Protein AF-A0A7X7XY46-F1 (afdb_monomer_lite)

Radius of gyration: 15.49 Å; chains: 1; bounding box: 33×16×46 Å

Structure (mmCIF, N/CA/C/O backbone):
data_AF-A0A7X7XY46-F1
#
_entry.id   AF-A0A7X7XY46-F1
#
loop_
_atom_site.group_PDB
_atom_site.id
_atom_site.type_symbol
_atom_site.label_atom_id
_atom_site.label_alt_id
_atom_site.label_comp_id
_atom_site.label_asym_id
_atom_site.label_entity_id
_atom_site.label_seq_id
_atom_site.pdbx_PDB_ins_code
_atom_site.Cartn_x
_atom_site.Cartn_y
_atom_site.Cartn_z
_atom_site.occupancy
_atom_site.B_iso_or_equiv
_atom_site.auth_seq_id
_atom_site.auth_comp_id
_atom_site.auth_asym_id
_atom_site.auth_atom_id
_atom_site.pdbx_PDB_model_num
ATOM 1 N N . MET A 1 1 ? -19.623 -7.015 14.009 1.00 61.47 1 MET A N 1
ATOM 2 C CA . MET A 1 1 ? -19.490 -6.707 12.565 1.00 61.47 1 MET A CA 1
ATOM 3 C C . MET A 1 1 ? -18.314 -5.784 12.233 1.00 61.47 1 MET A C 1
ATOM 5 O O . MET A 1 1 ? -17.405 -6.258 11.571 1.00 61.47 1 MET A O 1
ATOM 9 N N . ARG A 1 2 ? -18.235 -4.536 12.732 1.00 69.88 2 ARG A N 1
ATOM 10 C CA . ARG A 1 2 ? -17.158 -3.573 12.370 1.00 69.88 2 ARG A CA 1
ATOM 11 C C . ARG A 1 2 ? -15.712 -4.091 12.519 1.00 69.88 2 ARG A C 1
ATOM 13 O O . ARG A 1 2 ? -14.892 -3.839 11.650 1.00 69.88 2 ARG A O 1
ATOM 20 N N . HIS A 1 3 ? -15.406 -4.864 13.566 1.00 76.75 3 HIS A N 1
ATOM 21 C CA . HIS A 1 3 ? -14.067 -5.449 13.757 1.00 76.75 3 HIS A CA 1
ATOM 22 C C . HIS A 1 3 ? -13.644 -6.392 12.615 1.00 76.75 3 HIS A C 1
ATOM 24 O O . HIS A 1 3 ? -12.498 -6.348 12.182 1.00 76.75 3 HIS A O 1
ATOM 30 N N . SER A 1 4 ? -14.575 -7.204 12.103 1.00 81.62 4 SER A N 1
ATOM 31 C CA . SER A 1 4 ? -14.304 -8.111 10.982 1.00 81.62 4 SER A CA 1
ATOM 32 C C . SER A 1 4 ? -14.010 -7.335 9.700 1.00 81.62 4 SER A C 1
ATOM 34 O O . SER A 1 4 ? -13.116 -7.721 8.964 1.00 81.62 4 SER A O 1
ATOM 36 N N . VAL A 1 5 ? -14.689 -6.202 9.477 1.00 85.69 5 VAL A N 1
ATOM 37 C CA . VAL A 1 5 ? -14.447 -5.327 8.317 1.00 85.69 5 VAL A CA 1
ATOM 38 C C . VAL A 1 5 ? -13.035 -4.737 8.356 1.00 85.69 5 VAL A C 1
ATOM 40 O O . VAL A 1 5 ? -12.314 -4.813 7.366 1.00 85.69 5 VAL A O 1
ATOM 43 N N . PHE A 1 6 ? -12.596 -4.216 9.508 1.00 86.25 6 PHE A N 1
ATOM 44 C CA . PHE A 1 6 ? -11.226 -3.705 9.661 1.00 86.25 6 PHE A CA 1
ATOM 45 C C . PHE A 1 6 ? -10.167 -4.793 9.455 1.00 86.25 6 PHE A C 1
ATOM 47 O O . PHE A 1 6 ? -9.129 -4.530 8.852 1.00 86.25 6 PHE A O 1
ATOM 54 N N . LEU A 1 7 ? -10.436 -6.016 9.921 1.00 86.69 7 LEU A N 1
ATOM 55 C CA . LEU A 1 7 ? -9.550 -7.160 9.714 1.00 86.69 7 LEU A CA 1
ATOM 56 C C . LEU A 1 7 ? -9.455 -7.524 8.225 1.00 86.69 7 LEU A C 1
ATOM 58 O O . LEU A 1 7 ? -8.347 -7.686 7.716 1.00 86.69 7 LEU A O 1
ATOM 62 N N . THR A 1 8 ? -10.584 -7.575 7.513 1.00 91.38 8 THR A N 1
ATOM 63 C CA . THR A 1 8 ? -10.616 -7.827 6.066 1.00 91.38 8 THR A CA 1
ATOM 64 C C . THR A 1 8 ? -9.863 -6.748 5.290 1.00 91.38 8 THR A C 1
ATOM 66 O O . THR A 1 8 ? -9.014 -7.086 4.473 1.00 91.38 8 THR A O 1
ATOM 69 N N . ILE A 1 9 ? -10.093 -5.461 5.576 1.00 89.62 9 ILE A N 1
ATOM 70 C CA . ILE A 1 9 ? -9.378 -4.355 4.912 1.00 89.62 9 ILE A CA 1
ATOM 71 C C . ILE A 1 9 ? -7.867 -4.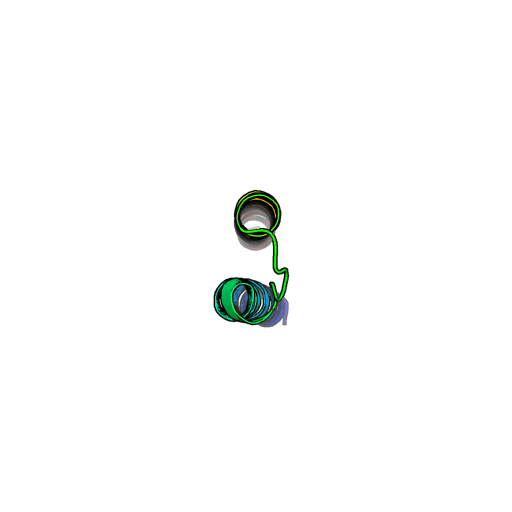473 5.149 1.00 89.62 9 ILE A C 1
ATOM 73 O O . ILE A 1 9 ? -7.080 -4.346 4.212 1.00 89.62 9 ILE A O 1
ATOM 77 N N . LYS A 1 10 ? -7.450 -4.780 6.384 1.00 90.00 10 LYS A N 1
ATOM 78 C CA . LYS A 1 10 ? -6.036 -4.974 6.724 1.00 90.00 10 LYS A CA 1
ATOM 79 C C . LYS A 1 10 ? -5.407 -6.117 5.921 1.00 90.00 10 LYS A C 1
ATOM 81 O O . LYS A 1 10 ? -4.306 -5.951 5.404 1.00 90.00 10 LYS A O 1
ATOM 86 N N . LEU A 1 11 ? -6.106 -7.247 5.796 1.00 91.50 11 LEU A N 1
ATOM 87 C CA . LEU A 1 11 ? -5.656 -8.391 4.997 1.00 91.50 11 LEU A CA 1
ATOM 88 C C . LEU A 1 11 ? -5.568 -8.058 3.507 1.00 91.50 11 LEU A C 1
ATOM 90 O O . LEU A 1 11 ? -4.578 -8.410 2.877 1.00 91.50 11 LEU A O 1
ATOM 94 N N . VAL A 1 12 ? -6.553 -7.348 2.953 1.00 92.31 12 VAL A N 1
ATOM 95 C CA . VAL A 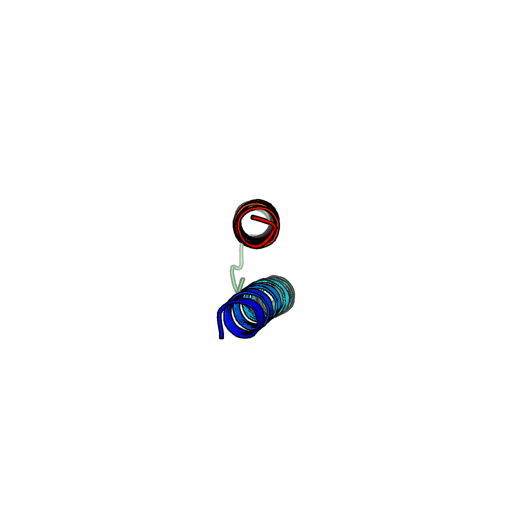1 12 ? -6.554 -6.937 1.539 1.00 92.31 12 VAL A CA 1
ATOM 96 C C . VAL A 1 12 ? -5.363 -6.029 1.233 1.00 92.31 12 VAL A C 1
ATOM 98 O O . VAL A 1 12 ? -4.687 -6.232 0.226 1.00 92.31 12 VAL A O 1
ATOM 101 N N . ILE A 1 13 ? -5.051 -5.075 2.117 1.00 91.06 13 ILE A N 1
ATOM 102 C CA . ILE A 1 13 ? -3.882 -4.194 1.963 1.00 91.06 13 ILE A CA 1
ATOM 103 C C . ILE A 1 13 ? -2.579 -5.005 2.025 1.00 91.06 13 ILE A C 1
ATOM 105 O O . ILE A 1 13 ? -1.689 -4.794 1.202 1.00 91.06 13 ILE A O 1
ATOM 109 N N . LEU A 1 14 ? -2.482 -5.968 2.948 1.00 90.00 14 LEU A N 1
ATOM 110 C CA . LEU A 1 14 ? -1.305 -6.831 3.090 1.00 90.00 14 LEU A CA 1
ATOM 111 C C . LEU A 1 14 ? -1.095 -7.728 1.857 1.00 90.00 14 LEU A C 1
ATOM 113 O O . LEU A 1 14 ? 0.016 -7.836 1.345 1.00 90.00 14 LEU A O 1
ATOM 117 N N . MET A 1 15 ? -2.175 -8.327 1.350 1.00 91.94 15 MET A N 1
ATOM 118 C CA . MET A 1 15 ? -2.166 -9.142 0.134 1.00 91.94 15 MET A CA 1
ATOM 119 C C . MET A 1 15 ? -1.755 -8.300 -1.080 1.00 91.94 15 MET A C 1
ATOM 121 O O . MET A 1 15 ? -0.926 -8.722 -1.880 1.00 91.94 15 MET A O 1
ATOM 125 N N . SER A 1 16 ? -2.283 -7.077 -1.183 1.00 88.81 16 SER A N 1
ATOM 126 C CA . SER A 1 16 ? -1.942 -6.131 -2.253 1.00 88.81 16 SER A CA 1
ATOM 127 C C . SER A 1 16 ? -0.460 -5.750 -2.226 1.00 88.81 16 SER A C 1
ATOM 129 O O . SER A 1 16 ? 0.180 -5.705 -3.273 1.00 88.81 16 SER A O 1
ATOM 131 N N . MET A 1 17 ? 0.115 -5.542 -1.036 1.00 87.25 17 MET A N 1
ATOM 132 C CA . MET A 1 17 ? 1.554 -5.299 -0.881 1.00 87.25 17 MET A CA 1
ATOM 133 C C . MET A 1 17 ? 2.408 -6.482 -1.336 1.00 87.25 17 MET A C 1
ATOM 135 O O . MET A 1 17 ? 3.466 -6.278 -1.922 1.00 87.25 17 MET A O 1
ATOM 139 N N . PHE A 1 18 ? 1.960 -7.709 -1.076 1.00 86.31 18 PHE A N 1
ATOM 140 C CA . PHE A 1 18 ? 2.671 -8.915 -1.497 1.00 86.31 18 PHE A CA 1
ATOM 141 C C . PHE A 1 18 ? 2.595 -9.146 -3.014 1.00 86.31 18 PHE A C 1
ATOM 143 O O . PHE A 1 18 ? 3.551 -9.624 -3.616 1.00 86.31 18 PHE A O 1
ATOM 150 N N . LEU A 1 19 ? 1.473 -8.778 -3.639 1.00 87.12 19 LEU A N 1
ATOM 151 C CA . LEU A 1 19 ? 1.239 -8.938 -5.078 1.00 87.12 19 LEU A CA 1
ATOM 152 C C . LEU A 1 19 ? 1.941 -7.873 -5.936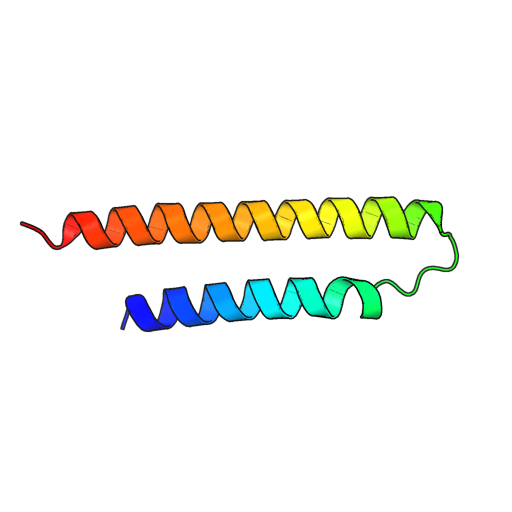 1.00 87.12 19 LEU A C 1
ATOM 154 O O . LEU A 1 19 ? 2.248 -8.146 -7.094 1.00 87.12 19 LEU A O 1
ATOM 158 N N . LEU A 1 20 ? 2.245 -6.698 -5.370 1.00 83.31 20 LEU A N 1
ATOM 159 C CA . LEU A 1 20 ? 2.938 -5.588 -6.041 1.00 83.31 20 LEU A CA 1
ATOM 160 C C . LEU A 1 20 ? 4.131 -6.002 -6.927 1.00 83.31 20 LEU A C 1
ATOM 162 O O . LEU A 1 20 ? 4.130 -5.651 -8.111 1.00 83.31 20 LEU A O 1
ATOM 166 N N . PRO A 1 21 ? 5.133 -6.748 -6.420 1.00 74.12 21 PRO A N 1
ATOM 167 C CA . PRO A 1 21 ? 6.288 -7.155 -7.222 1.00 74.12 21 PRO A CA 1
ATOM 168 C C . PRO A 1 21 ? 5.935 -8.075 -8.399 1.00 74.12 21 PRO A C 1
ATOM 170 O O . PRO A 1 21 ? 6.684 -8.106 -9.372 1.00 74.12 21 PRO A O 1
ATOM 173 N N . PHE A 1 22 ? 4.807 -8.789 -8.345 1.00 79.38 22 PHE A N 1
ATOM 174 C CA . PHE A 1 22 ? 4.346 -9.672 -9.421 1.00 79.38 22 PHE A CA 1
ATOM 175 C C . PHE A 1 22 ? 3.526 -8.931 -10.484 1.00 79.38 22 PHE A C 1
ATOM 177 O O . PHE A 1 22 ? 3.494 -9.344 -11.638 1.00 79.38 22 PHE A O 1
ATOM 184 N N . THR A 1 23 ? 2.872 -7.828 -10.113 1.00 77.50 23 THR A N 1
ATOM 185 C CA . THR A 1 23 ? 2.021 -7.046 -11.023 1.00 77.50 23 THR A CA 1
ATOM 186 C C . THR A 1 23 ? 2.775 -6.057 -11.908 1.00 77.50 23 THR A C 1
ATOM 188 O O . THR A 1 23 ? 2.270 -5.695 -12.969 1.00 77.50 23 THR A O 1
ATOM 191 N N . ILE A 1 24 ? 3.967 -5.598 -11.512 1.00 72.81 24 ILE A N 1
ATOM 192 C CA . ILE A 1 24 ? 4.688 -4.569 -12.274 1.00 72.81 24 ILE A CA 1
ATOM 193 C C . ILE A 1 24 ? 5.503 -5.223 -13.397 1.00 72.81 24 ILE A C 1
ATOM 195 O O . ILE A 1 24 ? 6.718 -5.409 -13.300 1.00 72.81 24 ILE A O 1
ATOM 199 N N . ILE A 1 25 ? 4.804 -5.570 -14.477 1.00 71.94 25 ILE A N 1
ATOM 200 C CA . ILE A 1 25 ? 5.377 -6.061 -15.732 1.00 71.94 25 ILE A CA 1
ATOM 201 C C . ILE A 1 25 ? 5.662 -4.837 -16.607 1.00 71.94 25 ILE A C 1
ATOM 203 O O . ILE A 1 25 ? 4.858 -4.425 -17.437 1.00 71.94 25 ILE A O 1
ATOM 207 N N . THR A 1 26 ? 6.781 -4.166 -16.359 1.00 73.50 26 THR A N 1
ATOM 208 C CA . THR A 1 26 ? 7.243 -3.045 -17.188 1.00 73.50 26 THR A CA 1
ATOM 209 C C . THR A 1 26 ? 8.712 -3.260 -17.498 1.00 73.50 26 THR A C 1
ATOM 211 O O . THR A 1 26 ? 9.499 -3.499 -16.583 1.00 73.50 26 THR A O 1
ATOM 214 N N . GLU A 1 27 ? 9.081 -3.177 -18.778 1.00 72.31 27 GLU A N 1
ATOM 215 C CA . GLU A 1 27 ? 10.458 -3.408 -19.241 1.00 72.31 27 GLU A CA 1
ATOM 216 C C . GLU A 1 27 ? 11.443 -2.381 -18.668 1.00 72.31 27 GLU A C 1
ATOM 218 O O . GLU A 1 27 ? 12.596 -2.701 -18.384 1.00 72.31 27 GLU A O 1
ATOM 223 N N . ASN A 1 28 ? 10.983 -1.149 -18.429 1.00 84.00 28 ASN A N 1
ATOM 224 C CA . ASN A 1 28 ? 11.837 -0.096 -17.904 1.00 84.00 28 ASN A CA 1
ATOM 225 C C . ASN A 1 28 ? 11.992 -0.180 -16.374 1.00 84.00 28 ASN A C 1
ATOM 227 O O . ASN A 1 28 ? 11.070 0.134 -15.611 1.00 84.00 28 ASN A O 1
ATOM 231 N N . MET A 1 29 ? 13.199 -0.527 -15.921 1.00 83.25 29 MET A N 1
ATOM 232 C CA . MET A 1 29 ? 13.539 -0.726 -14.505 1.00 83.25 29 MET A CA 1
ATOM 233 C C . MET A 1 29 ? 13.289 0.523 -13.641 1.00 83.25 29 MET A C 1
ATOM 235 O O . MET A 1 29 ? 12.849 0.404 -12.497 1.00 83.25 29 MET A O 1
ATOM 239 N N . PHE A 1 30 ? 13.506 1.719 -14.199 1.00 84.75 30 PHE A N 1
ATOM 240 C CA . PHE A 1 30 ? 13.314 2.990 -13.491 1.00 84.75 30 PHE A CA 1
ATOM 241 C C . PHE A 1 30 ? 11.831 3.278 -13.214 1.00 84.75 30 PHE A C 1
ATOM 243 O O . PHE A 1 30 ? 11.455 3.641 -12.100 1.00 84.75 30 PHE A O 1
ATOM 250 N N . ILE A 1 31 ? 10.968 3.040 -14.208 1.00 85.00 31 ILE A N 1
ATOM 251 C CA . ILE A 1 31 ? 9.513 3.198 -14.062 1.00 85.00 31 ILE A CA 1
ATOM 252 C C . ILE A 1 31 ? 8.969 2.157 -13.084 1.00 85.00 31 ILE A C 1
ATOM 254 O O . ILE A 1 31 ? 8.167 2.506 -12.220 1.00 85.00 31 ILE A O 1
ATOM 258 N N 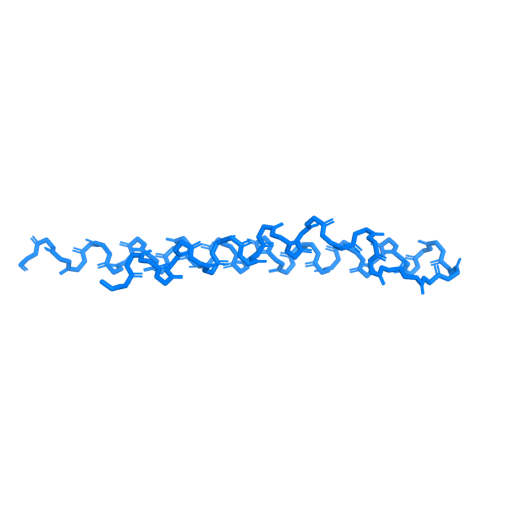. ARG A 1 32 ? 9.458 0.909 -13.143 1.00 84.00 32 ARG A N 1
ATOM 259 C CA . ARG A 1 32 ? 9.088 -0.142 -12.184 1.00 84.00 32 ARG A CA 1
ATOM 260 C C . ARG A 1 32 ? 9.400 0.262 -10.745 1.00 84.00 32 ARG A C 1
ATOM 262 O O . ARG A 1 32 ? 8.578 0.050 -9.856 1.00 84.00 32 ARG A O 1
ATOM 269 N N . PHE A 1 33 ? 10.572 0.852 -10.521 1.00 84.19 33 PHE A N 1
ATOM 270 C CA . PHE A 1 33 ? 10.983 1.310 -9.199 1.00 84.19 33 PHE A CA 1
ATOM 271 C C . PHE A 1 33 ? 10.096 2.448 -8.682 1.00 84.19 33 PHE A C 1
ATOM 273 O O . PHE A 1 33 ? 9.602 2.364 -7.557 1.00 84.19 33 PHE A O 1
ATOM 280 N N . ILE A 1 34 ? 9.839 3.476 -9.499 1.00 89.25 34 ILE A N 1
ATOM 281 C CA . ILE A 1 34 ? 8.988 4.608 -9.104 1.00 89.25 34 ILE A CA 1
ATOM 282 C C . ILE A 1 34 ? 7.554 4.137 -8.856 1.00 89.25 34 ILE A C 1
ATOM 284 O O . ILE A 1 34 ? 7.013 4.410 -7.789 1.00 89.25 34 ILE A O 1
ATOM 288 N N . ALA A 1 35 ? 6.959 3.391 -9.790 1.00 87.19 35 ALA A N 1
ATOM 289 C CA . ALA A 1 35 ? 5.586 2.909 -9.677 1.00 87.19 35 ALA A CA 1
ATOM 290 C C . ALA A 1 35 ? 5.401 2.010 -8.447 1.00 87.19 35 ALA A C 1
ATOM 29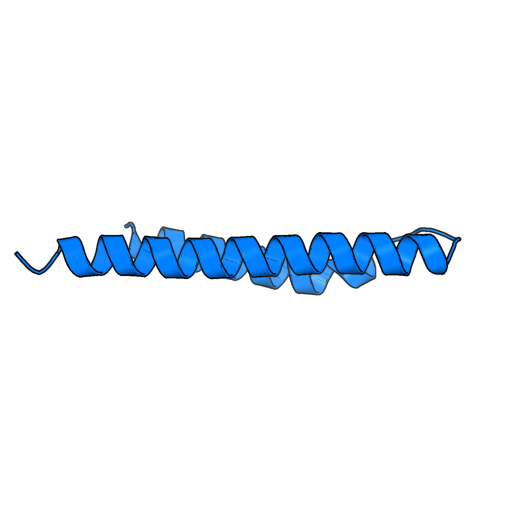2 O O . ALA A 1 35 ? 4.513 2.263 -7.634 1.00 87.19 35 ALA A O 1
ATOM 293 N N . GLY A 1 36 ? 6.285 1.026 -8.248 1.00 86.88 36 GLY A N 1
ATOM 294 C CA . GLY A 1 36 ? 6.230 0.139 -7.086 1.00 86.88 36 GLY A CA 1
ATOM 295 C C . GLY A 1 36 ? 6.420 0.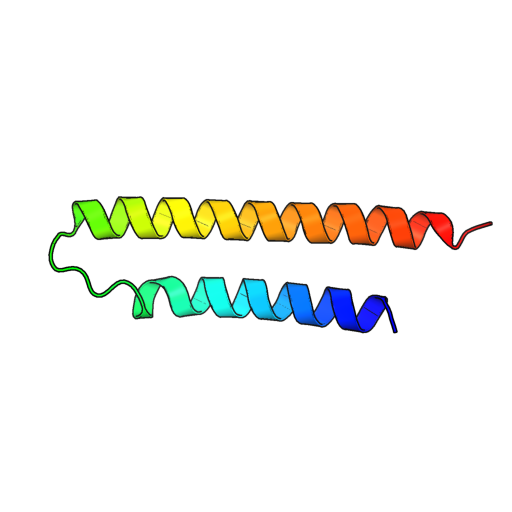873 -5.761 1.00 86.88 36 GLY A C 1
ATOM 296 O O . GLY A 1 36 ? 5.706 0.593 -4.798 1.00 86.88 36 GLY A O 1
ATOM 297 N N . SER A 1 37 ? 7.316 1.862 -5.719 1.00 88.31 37 SER A N 1
ATOM 298 C CA . SER A 1 37 ? 7.531 2.689 -4.527 1.00 88.31 37 SER A CA 1
ATOM 299 C C . SER A 1 37 ? 6.304 3.543 -4.206 1.00 88.31 37 SER A C 1
ATOM 301 O O . SER A 1 37 ? 5.846 3.561 -3.065 1.00 88.31 37 SER A O 1
ATOM 303 N N . LEU A 1 38 ? 5.728 4.212 -5.208 1.00 91.00 38 LEU A N 1
ATOM 304 C CA . LEU A 1 38 ? 4.565 5.088 -5.042 1.00 91.00 38 LEU A CA 1
ATOM 305 C C . LEU A 1 38 ? 3.338 4.293 -4.579 1.00 91.00 38 LEU A C 1
ATOM 307 O O . LEU A 1 38 ? 2.640 4.687 -3.644 1.00 91.00 38 LEU A O 1
ATOM 311 N N . GLN A 1 39 ? 3.124 3.127 -5.186 1.00 89.25 39 GLN A N 1
ATOM 312 C CA . GLN A 1 39 ? 2.023 2.227 -4.867 1.00 89.25 39 GLN A CA 1
ATOM 313 C C . GLN A 1 39 ? 2.209 1.578 -3.481 1.00 89.25 39 GLN A C 1
ATOM 315 O O . GLN A 1 39 ? 1.249 1.467 -2.716 1.00 89.25 39 GLN A O 1
ATOM 320 N N . GLY A 1 40 ? 3.446 1.244 -3.098 1.00 89.62 40 GLY A N 1
ATOM 321 C CA . GLY A 1 40 ? 3.790 0.784 -1.751 1.00 89.62 40 GLY A CA 1
ATOM 322 C C . GLY A 1 40 ? 3.525 1.841 -0.674 1.00 89.62 40 GLY A C 1
ATOM 323 O O . GLY A 1 40 ? 2.849 1.552 0.314 1.00 89.62 40 GLY A O 1
ATOM 324 N N . ILE A 1 41 ? 3.979 3.082 -0.884 1.00 91.81 41 ILE A N 1
ATOM 325 C CA . ILE A 1 41 ? 3.731 4.213 0.029 1.00 91.81 41 ILE A CA 1
ATOM 326 C C . ILE A 1 41 ? 2.226 4.443 0.202 1.00 91.81 41 ILE A C 1
ATOM 328 O O . ILE A 1 41 ? 1.752 4.615 1.328 1.00 91.81 41 ILE A O 1
ATOM 332 N N . PHE A 1 42 ? 1.462 4.385 -0.890 1.00 91.81 42 PHE A N 1
ATOM 333 C CA . PHE A 1 42 ? 0.011 4.550 -0.851 1.00 91.81 42 PHE A CA 1
ATOM 334 C C . PHE A 1 42 ? -0.673 3.481 0.016 1.00 91.81 42 PHE A C 1
ATOM 336 O O . PHE A 1 42 ? -1.508 3.807 0.863 1.00 91.81 42 PHE A O 1
ATOM 343 N N . LEU A 1 43 ? -0.272 2.212 -0.119 1.00 90.62 43 LEU A N 1
ATOM 344 C CA . LEU A 1 43 ? -0.788 1.119 0.712 1.00 90.62 43 LEU A CA 1
ATOM 345 C C . LEU A 1 43 ? -0.415 1.286 2.197 1.00 90.62 43 LEU A C 1
ATOM 347 O O . LEU A 1 43 ? -1.264 1.059 3.061 1.00 90.62 43 LEU A O 1
ATOM 351 N N . ILE A 1 44 ? 0.808 1.735 2.515 1.00 91.44 44 ILE A N 1
ATOM 352 C CA . ILE A 1 44 ? 1.229 2.038 3.901 1.00 91.44 44 ILE A CA 1
ATOM 353 C C . ILE A 1 44 ? 0.360 3.152 4.498 1.00 91.44 44 ILE A C 1
ATOM 355 O O . ILE A 1 44 ? -0.069 3.074 5.656 1.00 91.44 44 ILE A O 1
ATOM 359 N N . MET A 1 45 ? 0.081 4.191 3.711 1.00 93.00 45 MET A N 1
ATOM 360 C CA . MET A 1 45 ? -0.743 5.321 4.132 1.00 93.00 45 MET A CA 1
ATOM 361 C C . MET A 1 45 ? -2.183 4.879 4.423 1.00 93.00 45 MET A C 1
ATOM 363 O O . MET A 1 45 ? -2.727 5.203 5.482 1.00 93.00 45 MET A O 1
ATOM 367 N N . LEU A 1 46 ? -2.769 4.061 3.544 1.00 91.31 46 LEU A N 1
ATOM 368 C CA . LEU A 1 46 ? -4.090 3.447 3.721 1.00 91.31 46 LEU A CA 1
ATOM 369 C C . LEU A 1 46 ? -4.164 2.546 4.956 1.00 91.31 46 LEU A C 1
ATOM 371 O O . LEU A 1 46 ? -5.147 2.588 5.702 1.00 91.31 46 LEU A O 1
ATOM 375 N N . LEU A 1 47 ? -3.121 1.752 5.205 1.00 90.25 47 LEU A N 1
ATOM 376 C CA . LEU A 1 47 ? -3.026 0.908 6.392 1.00 90.25 47 LEU A CA 1
ATOM 377 C C . LEU A 1 47 ? -3.039 1.761 7.665 1.00 90.25 47 LEU A C 1
ATOM 379 O O . LEU A 1 47 ? -3.820 1.507 8.583 1.00 90.25 47 LEU A O 1
ATOM 383 N N . SER A 1 48 ? -2.210 2.804 7.693 1.00 89.50 48 SER A N 1
ATOM 384 C CA . SER A 1 48 ? -2.105 3.732 8.822 1.00 89.50 48 SER A CA 1
ATOM 385 C C . SER A 1 48 ? -3.423 4.463 9.074 1.00 89.50 48 SER A C 1
ATOM 387 O O . SER A 1 48 ? -3.866 4.577 10.220 1.00 89.50 48 SER A O 1
ATOM 389 N N . PHE A 1 49 ? -4.100 4.896 8.008 1.00 91.19 49 PHE A N 1
ATOM 390 C CA . PHE A 1 49 ? -5.429 5.494 8.086 1.00 91.19 49 PHE A CA 1
ATOM 391 C C . PHE A 1 49 ? -6.454 4.520 8.674 1.00 91.19 49 PHE A C 1
ATOM 393 O O . PHE A 1 49 ? -7.151 4.860 9.630 1.00 91.19 49 PHE A O 1
ATOM 400 N N . THR A 1 50 ? -6.491 3.285 8.173 1.00 89.38 50 THR A N 1
ATOM 401 C CA . THR A 1 50 ? -7.406 2.236 8.646 1.00 89.38 50 THR A CA 1
ATOM 402 C C . THR A 1 50 ? -7.214 1.958 10.137 1.00 89.38 50 THR A C 1
ATOM 404 O O . THR A 1 50 ? -8.191 1.882 10.882 1.00 89.38 50 THR A O 1
ATOM 407 N N . VAL A 1 51 ? -5.963 1.873 10.603 1.00 87.69 51 VAL A N 1
ATOM 408 C CA . VAL A 1 51 ? -5.632 1.691 12.026 1.00 87.69 51 VAL A CA 1
ATOM 409 C C . VAL A 1 51 ? -6.099 2.884 12.862 1.00 87.69 51 VAL A C 1
ATOM 411 O O . VAL A 1 51 ? -6.696 2.699 13.927 1.00 87.69 51 VAL A O 1
ATOM 414 N N . LYS A 1 52 ? -5.876 4.113 12.382 1.00 89.69 52 LYS A N 1
ATOM 415 C CA . LYS A 1 52 ? -6.303 5.333 13.077 1.00 89.69 52 LYS A CA 1
ATOM 416 C C . LYS A 1 52 ? -7.824 5.375 13.220 1.00 89.69 52 LYS A C 1
ATOM 418 O O . LYS A 1 52 ? -8.328 5.563 14.324 1.00 89.69 52 LYS A O 1
ATOM 423 N N . VAL A 1 53 ? -8.551 5.109 12.138 1.00 88.06 53 VAL A N 1
ATOM 424 C CA . VAL A 1 53 ? -10.018 5.052 12.113 1.00 88.06 53 VAL A CA 1
ATOM 425 C C . VAL A 1 53 ? -10.549 3.938 13.024 1.00 88.06 53 VAL A C 1
ATOM 427 O O . VAL A 1 53 ? -11.447 4.182 13.829 1.00 88.06 53 VAL A O 1
ATOM 430 N N . GLN A 1 54 ? -9.958 2.740 12.983 1.00 86.69 54 GLN A N 1
ATOM 431 C CA . GLN A 1 54 ? -10.317 1.639 13.882 1.00 86.69 54 GLN A CA 1
ATOM 432 C C . GLN A 1 54 ? -10.159 2.032 15.361 1.00 86.69 54 GLN A C 1
ATOM 434 O O . GLN A 1 54 ? -11.004 1.675 16.184 1.00 86.69 54 GLN A O 1
ATOM 439 N N . SER A 1 55 ? -9.101 2.777 15.697 1.00 85.12 55 SER A N 1
ATOM 440 C CA . SER A 1 55 ? -8.849 3.280 17.052 1.00 85.12 55 SER A CA 1
ATOM 441 C C . SER A 1 55 ? -9.922 4.273 17.513 1.00 85.12 55 SER A C 1
ATOM 443 O O . SER A 1 55 ? -10.453 4.117 18.614 1.00 85.12 55 SER A O 1
ATOM 445 N N . TYR A 1 56 ? -10.319 5.223 16.657 1.00 84.50 56 TYR A N 1
ATOM 446 C CA . TYR A 1 56 ? -11.424 6.150 16.940 1.00 84.50 56 TYR A CA 1
ATOM 447 C C . TYR A 1 56 ? -12.731 5.405 17.233 1.00 84.50 56 TYR A C 1
ATOM 449 O O . TYR A 1 56 ? -13.324 5.592 18.291 1.00 84.50 56 TYR A O 1
ATOM 457 N N . PHE A 1 57 ? -13.124 4.468 16.367 1.00 78.75 57 PHE A N 1
ATOM 458 C CA . PHE A 1 57 ? -14.347 3.683 16.570 1.00 78.75 57 PHE A CA 1
ATOM 459 C C . PHE A 1 57 ? -14.302 2.754 17.790 1.00 78.75 57 PHE A C 1
ATOM 461 O O . PHE A 1 57 ? -15.350 2.376 18.315 1.00 78.75 57 PHE A O 1
ATOM 468 N N . LYS A 1 58 ? -13.110 2.337 18.232 1.00 74.88 58 LYS A N 1
ATOM 469 C CA . LYS A 1 58 ? -12.942 1.541 19.455 1.00 74.88 58 LYS A CA 1
ATOM 470 C C . LYS A 1 58 ? -13.046 2.408 20.714 1.00 74.88 58 LYS A C 1
ATOM 472 O O . LYS A 1 58 ? -13.547 1.919 21.722 1.00 74.88 58 LYS A O 1
ATOM 477 N N . LYS A 1 59 ? -12.611 3.672 20.652 1.00 66.00 59 LYS A N 1
ATOM 478 C CA . LYS A 1 59 ? -12.747 4.663 21.734 1.00 66.00 59 LYS A CA 1
ATOM 479 C C . LYS A 1 59 ? -14.205 5.055 21.989 1.00 66.00 59 LYS A C 1
ATOM 481 O O . LYS A 1 59 ? -14.590 5.181 23.143 1.00 66.00 59 LYS A O 1
ATOM 486 N N . ASP A 1 60 ? -15.006 5.144 20.932 1.00 59.72 60 ASP A N 1
ATOM 487 C CA . ASP A 1 60 ? -16.427 5.524 20.981 1.00 59.72 60 ASP A CA 1
ATOM 488 C C . ASP A 1 60 ? -17.327 4.533 21.744 1.00 59.72 60 ASP A C 1
ATOM 490 O O . ASP A 1 60 ? -18.408 4.880 22.193 1.00 59.72 60 ASP A O 1
ATOM 494 N N . LYS A 1 61 ? -16.885 3.282 21.923 1.00 55.06 61 LYS A N 1
ATOM 495 C CA . LYS A 1 61 ? -17.644 2.237 22.635 1.00 55.06 61 LYS A CA 1
ATOM 496 C C . LYS A 1 61 ? -17.476 2.242 24.158 1.00 55.06 61 LYS A C 1
ATOM 498 O O . LYS A 1 61 ? -17.965 1.323 24.810 1.00 55.06 61 LYS A O 1
ATOM 503 N N . LYS A 1 62 ? -16.704 3.178 24.713 1.00 52.66 62 LYS A N 1
ATOM 504 C CA . LYS A 1 62 ? -16.371 3.199 26.145 1.00 52.66 62 LYS A CA 1
ATOM 505 C C . LYS A 1 62 ? -17.262 4.131 26.981 1.00 52.66 62 LYS A C 1
ATOM 507 O O . LYS A 1 62 ? -16.940 4.330 28.149 1.00 52.66 62 LYS A O 1
ATOM 512 N N . TYR A 1 63 ? -18.342 4.649 26.398 1.00 44.34 63 TYR A N 1
ATOM 513 C CA . TYR A 1 63 ? -19.399 5.400 27.075 1.00 44.34 63 TYR A CA 1
ATOM 514 C C . TYR A 1 63 ? -20.734 4.685 26.897 1.00 44.34 63 TYR A C 1
ATOM 516 O O . TYR A 1 63 ? -20.984 4.206 25.766 1.00 44.34 63 TYR A O 1
#

Foldseek 3Di:
DVVVVLVVLLVVLVVVLVCLVVPPPDPDPVCSVVVSVVSNVVSVVVNVVSVVVVVVVVVVPPD

Sequence (63 aa):
MRHSVFLTIKLVILMSMFLLPFTIITENMFIRFIAGSLQGIFLIMLLSFTVKVQSYFKKDKKY

Secondary structure (DSSP, 8-state):
-HHHHHHHHHHHHHHHHHHHHHH---S-HHHHHHHHHHHHHHHHHHHHHHHHHHHHHHHGGG-

pLDDT: mean 82.87, std 10.54, range [44.34, 93.0]